Protein AF-A0A8J5EWT4-F1 (afdb_monomer_lite)

Foldseek 3Di:
DVVLVVLVVCQPDPPPPDRPDDDPDPCQQQDWDWDQDPVRDIDIDGPVQVNDVVSVVDDDDDDDDVCVPLAAAADDDPDDDDDDDDPDDDPDPDDQPPAKKWKFKQDDDPDDDDDPSHLRTQGIDDDDDDDDPDDDDPDDPRDDDDDDTDNPVSCVNVVPPVPPDMDMDIGGDDD

Organism: Zingiber officinale (NCBI:txid94328)

Radius of gyration: 21.65 Å; chains: 1; bounding box: 52×37×59 Å

Structure (mmCIF, N/CA/C/O backbone):
data_AF-A0A8J5EWT4-F1
#
_entry.id   AF-A0A8J5EWT4-F1
#
loop_
_atom_site.group_PDB
_atom_site.id
_atom_site.type_symbol
_atom_site.label_atom_id
_atom_site.label_alt_id
_atom_site.label_comp_id
_atom_site.label_asym_id
_atom_site.label_entity_id
_atom_site.label_seq_id
_atom_site.pdbx_PDB_ins_code
_atom_site.Cartn_x
_atom_site.Cartn_y
_atom_site.Cartn_z
_atom_site.occupancy
_atom_site.B_iso_or_equiv
_atom_site.auth_seq_id
_atom_site.auth_comp_id
_atom_site.auth_asym_id
_atom_site.auth_atom_id
_atom_site.pdbx_PDB_model_num
ATOM 1 N N . MET A 1 1 ? 11.550 -0.597 -1.820 1.00 61.53 1 MET A N 1
ATOM 2 C CA . MET A 1 1 ? 12.171 -1.890 -2.180 1.00 61.53 1 MET A CA 1
ATOM 3 C C . MET A 1 1 ? 12.546 -2.700 -0.932 1.00 61.53 1 MET A C 1
ATOM 5 O O . MET A 1 1 ? 12.033 -3.797 -0.805 1.00 61.53 1 MET A O 1
ATOM 9 N N . ARG A 1 2 ? 13.293 -2.167 0.054 1.00 82.06 2 ARG A N 1
ATOM 10 C CA . ARG A 1 2 ? 13.614 -2.894 1.312 1.00 82.06 2 ARG A CA 1
ATOM 11 C C . ARG A 1 2 ? 12.400 -3.324 2.157 1.00 82.06 2 ARG A C 1
ATOM 13 O O . ARG A 1 2 ? 12.412 -4.386 2.760 1.00 82.06 2 ARG A O 1
ATOM 20 N N . THR A 1 3 ? 11.341 -2.516 2.195 1.00 85.12 3 THR A N 1
ATOM 21 C CA . THR A 1 3 ? 10.107 -2.827 2.942 1.00 85.12 3 THR A CA 1
ATOM 22 C C . THR A 1 3 ? 9.379 -4.063 2.416 1.00 85.12 3 THR A C 1
ATOM 24 O O . THR A 1 3 ? 8.807 -4.798 3.213 1.00 85.12 3 THR A O 1
ATOM 27 N N . TRP A 1 4 ? 9.442 -4.317 1.103 1.00 81.50 4 TRP A N 1
ATOM 28 C CA . TRP A 1 4 ? 8.912 -5.541 0.502 1.00 81.50 4 TRP A CA 1
ATOM 29 C C . TRP A 1 4 ? 9.649 -6.765 1.046 1.00 81.50 4 TRP A C 1
ATOM 31 O O . TRP A 1 4 ? 9.008 -7.679 1.542 1.00 81.50 4 TRP A O 1
ATOM 41 N N . GLU A 1 5 ? 10.983 -6.743 1.060 1.00 81.06 5 GLU A N 1
ATOM 42 C CA . GLU A 1 5 ? 11.783 -7.861 1.573 1.00 81.06 5 GLU A CA 1
ATOM 43 C C . GLU A 1 5 ? 11.458 -8.179 3.041 1.00 81.06 5 GLU A C 1
ATOM 45 O O . GLU A 1 5 ? 11.181 -9.330 3.375 1.00 81.06 5 GLU A O 1
ATOM 50 N N . ILE A 1 6 ? 11.358 -7.152 3.892 1.00 83.00 6 ILE A N 1
ATOM 51 C CA . ILE A 1 6 ? 10.985 -7.305 5.310 1.00 83.00 6 ILE A CA 1
ATOM 52 C C . ILE A 1 6 ? 9.579 -7.911 5.452 1.00 83.00 6 ILE A C 1
ATOM 54 O O . ILE A 1 6 ? 9.391 -8.866 6.208 1.00 83.00 6 ILE A O 1
ATOM 58 N N . TYR A 1 7 ? 8.604 -7.406 4.689 1.00 76.75 7 TYR A N 1
ATOM 59 C CA . TYR A 1 7 ? 7.239 -7.940 4.667 1.00 76.75 7 TYR A CA 1
ATOM 60 C C . TYR A 1 7 ? 7.222 -9.418 4.253 1.00 76.75 7 TYR A C 1
ATOM 62 O O . TYR A 1 7 ? 6.556 -10.252 4.865 1.00 76.75 7 TYR A O 1
ATOM 70 N N . THR A 1 8 ? 8.022 -9.774 3.247 1.00 75.75 8 THR A N 1
ATOM 71 C CA . THR A 1 8 ? 8.138 -11.153 2.770 1.00 75.75 8 THR A CA 1
ATOM 72 C C . THR A 1 8 ? 8.914 -12.066 3.724 1.00 75.75 8 THR A C 1
ATOM 74 O O . THR A 1 8 ? 8.667 -13.266 3.769 1.00 75.75 8 THR A O 1
ATOM 77 N N . GLN A 1 9 ? 9.799 -11.523 4.555 1.00 75.31 9 GLN A N 1
ATOM 78 C CA . GLN A 1 9 ? 10.496 -12.286 5.588 1.00 75.31 9 GLN A CA 1
ATOM 79 C C . GLN A 1 9 ? 9.561 -12.654 6.755 1.00 75.31 9 GLN A C 1
ATOM 81 O O . GLN A 1 9 ? 9.737 -13.689 7.399 1.00 75.31 9 GLN A O 1
ATOM 86 N N . GLN A 1 10 ? 8.510 -11.860 6.995 1.00 70.19 10 GLN A N 1
ATOM 87 C CA . GLN A 1 10 ? 7.465 -12.164 7.981 1.00 70.19 10 GLN A CA 1
ATOM 88 C C . GLN A 1 10 ? 6.468 -13.257 7.531 1.00 70.19 10 GLN A C 1
ATOM 90 O O . GLN A 1 10 ? 5.644 -13.675 8.344 1.00 70.19 10 GLN A O 1
ATOM 95 N N . ARG A 1 11 ? 6.583 -13.809 6.306 1.00 57.78 11 ARG A N 1
ATOM 96 C CA . ARG A 1 11 ? 5.681 -14.829 5.707 1.00 57.78 11 ARG A CA 1
ATOM 97 C C . ARG A 1 11 ? 5.426 -16.093 6.532 1.00 57.78 11 ARG A C 1
ATOM 99 O O . ARG A 1 11 ? 4.418 -16.760 6.314 1.00 57.78 11 ARG A O 1
ATOM 106 N N . GLY A 1 12 ? 6.329 -16.448 7.445 1.00 49.53 12 GLY A N 1
ATOM 107 C CA . GLY A 1 12 ? 6.213 -17.647 8.284 1.00 49.53 12 GLY A CA 1
ATOM 108 C C . GLY A 1 12 ? 5.509 -17.433 9.626 1.00 49.53 12 GLY A C 1
ATOM 109 O O . GLY A 1 12 ? 5.236 -18.406 10.327 1.00 49.53 12 GLY A O 1
ATOM 110 N N . LYS A 1 13 ? 5.227 -16.184 10.014 1.00 52.78 13 LYS A N 1
ATOM 111 C CA . LYS A 1 13 ? 4.521 -15.877 11.260 1.00 52.78 13 LYS A CA 1
ATOM 112 C C . LYS A 1 13 ? 3.046 -15.692 10.926 1.00 52.78 13 LYS A C 1
ATOM 114 O O . LYS A 1 13 ? 2.694 -14.786 10.180 1.00 52.78 13 LYS A O 1
ATOM 119 N N . ASN A 1 14 ? 2.192 -16.569 11.455 1.00 45.19 14 ASN A N 1
ATOM 120 C CA . ASN A 1 14 ? 0.744 -16.381 11.412 1.00 45.19 14 ASN A CA 1
ATOM 121 C C . ASN A 1 14 ? 0.409 -15.117 12.205 1.00 45.19 14 ASN A C 1
ATOM 123 O O . ASN A 1 14 ? 0.277 -15.170 13.424 1.00 45.19 14 ASN A O 1
ATOM 127 N N . ILE A 1 15 ? 0.287 -13.991 11.517 1.00 49.16 15 ILE A N 1
ATOM 128 C CA . ILE A 1 15 ? -0.360 -12.810 12.065 1.00 49.16 15 ILE A CA 1
ATOM 129 C C . ILE A 1 15 ? -1.818 -12.929 11.602 1.00 49.16 15 ILE A C 1
ATOM 131 O O . ILE A 1 15 ? -2.131 -12.749 10.427 1.00 49.16 15 ILE A O 1
ATOM 135 N N . LEU A 1 16 ? -2.683 -13.383 12.518 1.00 46.03 16 LEU A N 1
ATOM 136 C CA . LEU A 1 16 ? -4.154 -13.343 12.409 1.00 46.03 16 LEU A CA 1
ATOM 137 C C . LEU A 1 16 ? -4.807 -14.188 11.295 1.00 46.03 16 LEU A C 1
ATOM 139 O O . LEU A 1 16 ? -5.875 -13.854 10.792 1.00 46.03 16 LEU A O 1
ATOM 143 N N . GLY A 1 17 ? -4.196 -15.301 10.880 1.00 47.25 17 GLY A N 1
ATOM 144 C CA . GLY A 1 17 ? -4.818 -16.231 9.919 1.00 47.25 17 GLY A CA 1
ATOM 145 C C . GLY A 1 17 ? -4.751 -15.798 8.448 1.00 47.25 17 GLY A C 1
ATOM 146 O O . GLY A 1 17 ? -5.084 -16.588 7.562 1.00 47.25 17 GLY A O 1
ATOM 147 N N . TYR A 1 18 ? -4.220 -14.608 8.158 1.00 48.59 18 TYR A N 1
ATOM 148 C CA . TYR A 1 18 ? -3.847 -14.200 6.808 1.00 48.59 18 TYR A CA 1
ATOM 149 C C . TYR A 1 18 ? -2.407 -14.632 6.528 1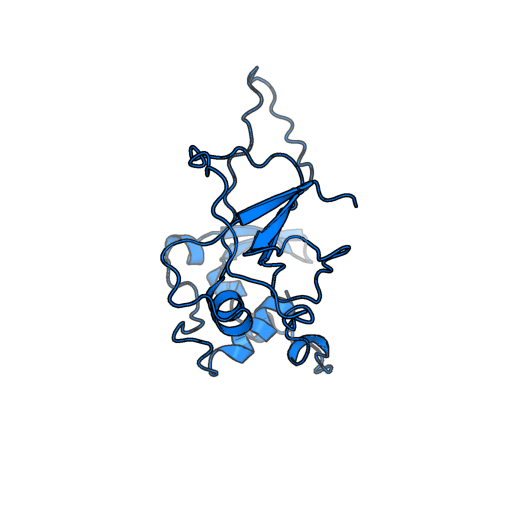.00 48.59 18 TYR A C 1
ATOM 151 O O . TYR A 1 18 ? -1.450 -14.116 7.097 1.00 48.59 18 TYR A O 1
ATOM 159 N N . ARG A 1 19 ? -2.229 -15.604 5.628 1.00 55.16 19 ARG A N 1
ATOM 160 C CA . ARG A 1 19 ? -0.892 -15.939 5.123 1.00 55.16 19 ARG A CA 1
ATOM 161 C C . ARG A 1 19 ? -0.459 -14.851 4.153 1.00 55.16 19 ARG A C 1
ATOM 163 O O . ARG A 1 19 ? -1.074 -14.718 3.095 1.00 55.16 19 ARG A O 1
ATOM 170 N N . HIS A 1 20 ? 0.608 -14.125 4.483 1.00 63.00 20 HIS A N 1
ATOM 171 C CA . HIS A 1 20 ? 1.327 -13.307 3.511 1.00 63.00 20 HIS A CA 1
ATOM 172 C C . HIS A 1 20 ? 1.790 -14.233 2.375 1.00 63.00 20 HIS A C 1
ATOM 174 O O . HIS A 1 20 ? 2.702 -15.042 2.546 1.00 63.00 20 HIS A O 1
ATOM 180 N N . ARG A 1 21 ? 1.095 -14.187 1.240 1.00 66.44 21 ARG A N 1
ATOM 181 C CA . ARG A 1 21 ? 1.427 -14.931 0.023 1.00 66.44 21 ARG A CA 1
ATOM 182 C C . ARG A 1 21 ? 1.834 -13.945 -1.055 1.00 66.44 21 ARG A C 1
ATOM 184 O O . ARG A 1 21 ? 1.418 -12.788 -1.023 1.00 66.44 21 ARG A O 1
ATOM 191 N N . ASP A 1 22 ? 2.670 -14.416 -1.971 1.00 70.38 22 ASP A N 1
ATOM 192 C CA . ASP A 1 22 ? 2.925 -13.674 -3.197 1.00 70.38 22 ASP A CA 1
ATOM 193 C C . ASP A 1 22 ? 1.643 -13.525 -4.011 1.00 70.38 22 ASP A C 1
ATOM 195 O O . ASP A 1 22 ? 0.672 -14.263 -3.835 1.00 70.38 22 ASP A O 1
ATOM 199 N N . PHE A 1 23 ? 1.652 -12.533 -4.893 1.00 78.31 23 PHE A N 1
ATOM 200 C CA . PHE A 1 23 ? 0.616 -12.397 -5.899 1.00 78.31 23 PHE A CA 1
ATOM 201 C C . PHE A 1 23 ? 0.777 -13.523 -6.923 1.00 78.31 23 PHE A C 1
ATOM 203 O O . PHE A 1 23 ? 1.800 -13.596 -7.603 1.00 78.31 23 PHE A O 1
ATOM 210 N N . ASP A 1 24 ? -0.247 -14.366 -7.039 1.00 82.69 24 ASP A N 1
ATOM 211 C CA . ASP A 1 24 ? -0.298 -15.473 -8.003 1.00 82.69 24 ASP A CA 1
ATOM 212 C C . ASP A 1 24 ? -1.021 -15.077 -9.311 1.00 82.69 24 ASP A C 1
ATOM 214 O O . ASP A 1 24 ? -1.180 -15.897 -10.213 1.00 82.69 24 ASP A O 1
ATOM 218 N N . ASP A 1 25 ? -1.454 -13.816 -9.434 1.00 89.88 25 ASP A N 1
ATOM 219 C CA . ASP A 1 25 ? -2.202 -13.322 -10.592 1.00 89.88 25 ASP A CA 1
ATOM 220 C C . ASP A 1 25 ? -1.312 -13.233 -11.844 1.00 89.88 25 ASP A C 1
ATOM 222 O O . ASP A 1 25 ? -0.365 -12.442 -11.903 1.00 89.88 25 ASP A O 1
ATOM 226 N N . GLU A 1 26 ? -1.645 -13.996 -12.891 1.00 92.06 26 GLU A N 1
ATOM 227 C CA . GLU A 1 26 ? -0.869 -14.025 -14.140 1.00 92.06 26 GLU A CA 1
ATOM 228 C C . GLU A 1 26 ? -0.781 -12.654 -14.820 1.00 92.06 26 GLU A C 1
ATOM 230 O O . GLU A 1 26 ? 0.285 -12.280 -15.309 1.00 92.06 26 GLU A O 1
ATOM 235 N N . ASP A 1 27 ? -1.866 -11.876 -14.808 1.00 92.88 27 ASP A N 1
ATOM 236 C CA . ASP A 1 27 ? -1.896 -10.524 -15.380 1.00 92.88 27 ASP A CA 1
ATOM 237 C C . ASP A 1 27 ? -0.905 -9.589 -14.671 1.00 92.88 27 ASP A C 1
ATOM 239 O O . ASP A 1 27 ? -0.232 -8.767 -15.303 1.00 92.88 27 ASP A O 1
ATOM 243 N N . PHE A 1 28 ? -0.766 -9.739 -13.352 1.00 89.69 28 PHE A N 1
ATOM 244 C CA . PHE A 1 28 ? 0.204 -8.979 -12.572 1.00 89.69 28 PHE A CA 1
ATOM 245 C C . PHE A 1 28 ? 1.630 -9.448 -12.871 1.00 89.69 28 PHE A C 1
ATOM 247 O O . PHE A 1 28 ? 2.500 -8.629 -13.160 1.00 89.69 28 PHE A O 1
ATOM 254 N N . LEU A 1 29 ? 1.869 -10.760 -12.876 1.00 91.00 29 LEU A N 1
ATOM 255 C CA . LEU A 1 29 ? 3.193 -11.343 -13.107 1.00 91.00 29 LEU A CA 1
ATOM 256 C C . LEU A 1 29 ? 3.739 -11.061 -14.514 1.00 91.00 29 LEU A C 1
ATOM 258 O O . LEU A 1 29 ? 4.937 -10.810 -14.670 1.00 91.00 29 LEU A O 1
ATOM 262 N N . ASN A 1 30 ? 2.862 -11.069 -15.520 1.00 92.31 30 ASN A N 1
ATOM 263 C CA . ASN A 1 30 ? 3.197 -10.816 -16.922 1.00 92.31 30 ASN A CA 1
ATOM 264 C C . ASN A 1 30 ? 3.170 -9.326 -17.294 1.00 92.31 30 ASN A C 1
ATOM 266 O O . ASN A 1 30 ? 3.497 -8.972 -18.430 1.00 92.31 30 ASN A O 1
ATOM 270 N N . SER A 1 31 ? 2.825 -8.440 -16.355 1.00 94.25 31 SER A N 1
ATOM 271 C CA . SER A 1 31 ? 2.943 -7.000 -16.566 1.00 94.25 31 SER A CA 1
ATOM 272 C C . SER A 1 31 ? 4.401 -6.635 -16.849 1.00 94.25 31 SER A C 1
ATOM 274 O O . SER A 1 31 ? 5.312 -6.985 -16.095 1.00 94.25 31 SER A O 1
ATOM 276 N N . SER A 1 32 ? 4.623 -5.947 -17.970 1.00 93.75 32 SER A N 1
ATOM 277 C CA . SER A 1 32 ? 5.960 -5.630 -18.466 1.00 93.75 32 SER A CA 1
ATOM 278 C C . SER A 1 32 ? 6.221 -4.133 -18.513 1.00 93.75 32 SER A C 1
ATOM 280 O O . SER A 1 32 ? 5.352 -3.357 -18.913 1.00 93.75 32 SER A O 1
ATOM 282 N N . PHE A 1 33 ? 7.454 -3.755 -18.208 1.00 94.69 33 PHE A N 1
ATOM 283 C CA . PHE A 1 33 ? 7.953 -2.388 -18.266 1.00 94.69 33 PHE A CA 1
ATOM 284 C C . PHE A 1 33 ? 9.174 -2.316 -19.185 1.00 94.69 33 PHE A C 1
ATOM 286 O O . PHE A 1 33 ? 9.858 -3.317 -19.403 1.00 94.69 33 PHE A O 1
ATOM 293 N N . LEU A 1 34 ? 9.436 -1.132 -19.734 1.00 94.88 34 LEU A N 1
ATOM 294 C CA . LEU A 1 34 ? 10.575 -0.870 -20.609 1.00 94.88 34 LEU A CA 1
ATOM 295 C C . LEU A 1 34 ? 11.543 0.080 -19.907 1.00 94.88 34 LEU A C 1
ATOM 297 O O . LEU A 1 34 ? 11.133 1.151 -19.456 1.00 94.88 34 LEU A O 1
ATOM 301 N N . PHE A 1 35 ? 12.812 -0.308 -19.844 1.00 94.69 35 PHE A N 1
ATOM 302 C CA . PHE A 1 35 ? 13.896 0.476 -19.261 1.00 94.69 35 PHE A CA 1
ATOM 303 C C . PHE A 1 35 ? 15.087 0.505 -20.209 1.00 94.69 35 PHE A C 1
ATOM 305 O O . PHE A 1 35 ? 15.262 -0.407 -21.010 1.00 94.69 35 PHE A O 1
ATOM 312 N N . TYR A 1 36 ? 15.904 1.545 -20.103 1.00 94.81 36 TYR A N 1
ATOM 313 C CA . TYR A 1 36 ? 17.236 1.533 -20.690 1.00 94.81 36 TYR A CA 1
ATOM 314 C C . TYR A 1 36 ? 18.215 0.960 -19.669 1.00 94.81 36 TYR A C 1
ATOM 316 O O . TYR A 1 36 ? 18.147 1.335 -18.495 1.00 94.81 36 TYR A O 1
ATOM 324 N N . ASP A 1 37 ? 19.077 0.045 -20.099 1.00 94.94 37 ASP A N 1
ATOM 325 C CA . ASP A 1 37 ? 20.148 -0.489 -19.262 1.00 94.94 37 ASP A CA 1
ATOM 326 C C . ASP A 1 37 ? 21.380 0.440 -19.245 1.00 94.94 37 ASP A C 1
ATOM 328 O O . ASP A 1 37 ? 21.377 1.537 -19.811 1.00 94.94 37 ASP A O 1
ATOM 332 N N . GLU A 1 38 ? 22.446 0.008 -18.571 1.00 95.19 38 GLU A N 1
ATOM 333 C CA . GLU A 1 38 ? 23.705 0.760 -18.457 1.00 95.19 38 GLU A CA 1
ATOM 334 C C . GLU A 1 38 ? 24.399 0.995 -19.811 1.00 95.19 38 GLU A C 1
ATOM 336 O O . GLU A 1 38 ? 25.187 1.931 -19.944 1.00 95.19 38 GLU A O 1
ATOM 341 N N . ASN A 1 39 ? 24.074 0.189 -20.825 1.00 95.88 39 ASN A N 1
ATOM 342 C CA . ASN A 1 39 ? 24.597 0.297 -22.185 1.00 95.88 39 ASN A CA 1
ATOM 343 C C . ASN A 1 39 ? 23.686 1.130 -23.102 1.00 95.88 39 ASN A C 1
ATOM 345 O O . ASN A 1 39 ? 23.976 1.268 -24.289 1.00 95.88 39 ASN A O 1
ATOM 349 N N . ALA A 1 40 ? 22.617 1.719 -22.553 1.00 93.19 40 ALA A N 1
ATOM 350 C CA . ALA A 1 40 ? 21.557 2.408 -23.285 1.00 93.19 40 ALA A CA 1
ATOM 351 C C . ALA A 1 40 ? 20.756 1.500 -24.238 1.00 93.19 40 ALA A C 1
ATOM 353 O O . ALA A 1 40 ? 20.102 1.993 -25.163 1.00 93.19 40 ALA A O 1
ATOM 354 N N . ASP A 1 41 ? 20.729 0.195 -23.970 1.00 96.62 41 ASP A N 1
ATOM 355 C CA . ASP A 1 41 ? 19.877 -0.752 -24.676 1.00 96.62 41 ASP A CA 1
ATOM 356 C C . ASP A 1 41 ? 18.489 -0.813 -24.033 1.00 96.62 41 ASP A C 1
ATOM 358 O O . ASP A 1 41 ? 18.327 -0.768 -22.812 1.00 96.62 41 ASP A O 1
ATOM 362 N N . LEU A 1 42 ? 17.449 -0.905 -24.866 1.00 95.75 42 LEU A N 1
ATOM 363 C CA . LEU A 1 42 ? 16.069 -0.990 -24.395 1.00 95.75 42 LEU A CA 1
ATOM 364 C C . LEU A 1 42 ? 15.749 -2.423 -23.953 1.00 95.75 42 LEU A C 1
ATOM 366 O O . LEU A 1 42 ? 15.597 -3.326 -24.775 1.00 95.75 42 LEU A O 1
ATOM 370 N N . VAL A 1 43 ? 15.566 -2.614 -22.652 1.00 94.94 43 VAL A N 1
ATOM 371 C CA . VAL A 1 43 ? 15.269 -3.902 -22.028 1.00 94.94 43 VAL A CA 1
ATOM 372 C C . VAL A 1 43 ? 13.820 -3.931 -21.548 1.00 94.94 43 VAL A C 1
ATOM 374 O O . VAL A 1 43 ? 13.333 -3.010 -20.888 1.00 94.94 43 VAL A O 1
ATOM 377 N N . ARG A 1 44 ? 13.114 -5.022 -21.865 1.00 95.12 44 ARG A N 1
ATOM 378 C CA . ARG A 1 44 ? 11.782 -5.312 -21.321 1.00 95.12 44 ARG A CA 1
ATOM 379 C C . ARG A 1 44 ? 11.911 -6.199 -20.092 1.00 95.12 44 ARG A C 1
ATOM 381 O O . ARG A 1 44 ? 12.430 -7.306 -20.193 1.00 95.12 44 ARG A O 1
ATOM 388 N N . VAL A 1 45 ? 11.371 -5.744 -18.969 1.00 92.94 45 VAL A N 1
ATOM 389 C CA . VAL A 1 45 ? 11.402 -6.457 -17.686 1.00 92.94 45 VAL A CA 1
ATOM 390 C C . VAL A 1 45 ? 9.977 -6.780 -17.253 1.00 92.94 45 VAL A C 1
ATOM 392 O O . VAL A 1 45 ? 9.083 -5.948 -17.415 1.00 92.94 45 VAL A O 1
ATOM 395 N N . THR A 1 46 ? 9.750 -7.981 -16.721 1.00 93.19 46 THR A N 1
ATOM 396 C CA . THR A 1 46 ? 8.445 -8.395 -16.179 1.00 93.19 46 THR A CA 1
ATOM 397 C C . THR A 1 46 ? 8.434 -8.347 -14.655 1.00 93.19 46 THR A C 1
ATOM 399 O O . THR A 1 46 ? 9.484 -8.450 -14.019 1.00 93.19 46 THR A O 1
ATOM 402 N N . VAL A 1 47 ? 7.252 -8.217 -14.046 1.00 91.75 47 VAL A N 1
ATOM 403 C CA . VAL A 1 47 ? 7.117 -8.237 -12.578 1.00 91.75 47 VAL A CA 1
ATOM 404 C C . VAL A 1 47 ? 7.647 -9.545 -11.987 1.00 91.75 47 VAL A C 1
ATOM 406 O O . VAL A 1 47 ? 8.358 -9.512 -10.983 1.00 91.75 47 VAL A O 1
ATOM 409 N N . LYS A 1 48 ? 7.383 -10.685 -12.638 1.00 90.56 48 LYS A N 1
ATOM 410 C CA . LYS A 1 48 ? 7.867 -12.011 -12.217 1.00 90.56 48 LYS A CA 1
ATOM 411 C C . LYS A 1 48 ? 9.389 -12.084 -12.060 1.00 90.56 48 LYS A C 1
ATOM 413 O O . LYS A 1 48 ? 9.891 -12.831 -11.217 1.00 90.56 48 LYS A O 1
ATOM 418 N N . ASP A 1 49 ? 10.133 -11.329 -12.864 1.00 88.19 49 ASP A N 1
ATOM 419 C CA . ASP A 1 49 ? 11.596 -11.308 -12.806 1.00 88.19 49 ASP A CA 1
ATOM 420 C C . ASP A 1 49 ? 12.135 -10.493 -11.624 1.00 88.19 49 ASP A C 1
ATOM 422 O O . ASP A 1 49 ? 13.232 -10.775 -11.146 1.00 88.19 49 ASP A O 1
ATOM 426 N N . CYS A 1 50 ? 11.337 -9.557 -11.101 1.00 87.50 50 CYS A N 1
ATOM 427 C CA . CYS A 1 50 ? 11.711 -8.657 -10.010 1.00 87.50 50 CYS A CA 1
ATOM 428 C C . CYS A 1 50 ? 11.313 -9.143 -8.606 1.00 87.50 50 CYS A C 1
ATOM 430 O O . CYS A 1 50 ? 11.693 -8.509 -7.625 1.00 87.50 50 CYS A O 1
ATOM 432 N N . LEU A 1 51 ? 10.546 -10.233 -8.479 1.00 84.06 51 LEU A N 1
ATOM 433 C CA . LEU A 1 51 ? 10.070 -10.717 -7.172 1.00 84.06 51 LEU A CA 1
ATOM 434 C C . LEU A 1 51 ? 11.191 -11.260 -6.273 1.00 84.06 51 LEU A C 1
ATOM 436 O O . LEU A 1 51 ? 11.081 -11.185 -5.051 1.00 84.06 51 LEU A O 1
ATOM 440 N N . GLY A 1 52 ? 12.259 -11.799 -6.867 1.00 80.12 52 GLY A N 1
ATOM 441 C CA . GLY A 1 52 ? 13.406 -12.344 -6.143 1.00 80.12 52 GLY A CA 1
ATOM 442 C C . GLY A 1 52 ? 14.621 -11.430 -6.243 1.00 80.12 52 GLY A C 1
ATOM 443 O O . GLY A 1 52 ? 15.208 -11.304 -7.318 1.00 80.12 52 GLY A O 1
ATOM 444 N N . THR A 1 53 ? 15.046 -10.850 -5.121 1.00 82.31 53 THR A N 1
ATOM 445 C CA . THR A 1 53 ? 16.244 -9.994 -5.045 1.00 82.31 53 THR A CA 1
ATOM 446 C C . THR A 1 53 ? 17.528 -10.751 -5.406 1.00 82.31 53 THR A C 1
ATOM 448 O O . THR A 1 53 ? 18.405 -10.194 -6.067 1.00 82.31 53 THR A O 1
ATOM 451 N N . GLU A 1 54 ? 17.588 -12.060 -5.133 1.00 82.81 54 GLU A N 1
ATOM 452 C CA . GLU A 1 54 ? 18.688 -12.948 -5.545 1.00 82.81 54 GLU A CA 1
ATOM 453 C C . GLU A 1 54 ? 18.903 -12.976 -7.066 1.00 82.81 54 GLU A C 1
ATOM 455 O O . GLU A 1 54 ? 20.039 -12.956 -7.544 1.00 82.81 54 GLU A O 1
ATOM 460 N N . ARG A 1 55 ? 17.816 -12.968 -7.851 1.00 84.06 55 ARG A N 1
ATOM 461 C CA . ARG A 1 55 ? 17.886 -12.962 -9.324 1.00 84.06 55 ARG A CA 1
ATOM 462 C C . ARG A 1 55 ? 18.430 -11.639 -9.858 1.00 84.06 55 ARG A C 1
ATOM 464 O O . ARG A 1 55 ? 19.090 -11.629 -10.894 1.00 84.06 55 ARG A O 1
ATOM 471 N N . LEU A 1 56 ? 18.193 -10.553 -9.124 1.00 87.25 56 LEU A N 1
ATOM 472 C CA . LEU A 1 56 ? 18.711 -9.214 -9.405 1.00 87.25 56 LEU A CA 1
ATOM 473 C C . LEU A 1 56 ? 20.124 -8.993 -8.837 1.00 87.25 56 LEU A C 1
ATOM 475 O O . LEU A 1 56 ? 20.708 -7.936 -9.060 1.00 87.25 56 LEU A O 1
ATOM 479 N N . ARG A 1 57 ? 20.688 -9.996 -8.147 1.00 89.62 57 ARG A N 1
ATOM 480 C CA . ARG A 1 57 ? 22.058 -10.013 -7.609 1.00 89.62 57 ARG A CA 1
ATOM 481 C C . ARG A 1 57 ? 22.374 -8.869 -6.643 1.00 89.62 57 ARG A C 1
ATOM 483 O O . ARG A 1 57 ? 23.528 -8.459 -6.534 1.00 89.62 57 ARG A O 1
ATOM 490 N N . TYR A 1 58 ? 21.372 -8.386 -5.915 1.00 87.12 58 TYR A N 1
ATOM 491 C CA . TYR A 1 58 ? 21.575 -7.462 -4.804 1.00 87.12 58 TYR A CA 1
ATOM 492 C C . TYR A 1 58 ? 20.883 -7.987 -3.547 1.00 87.12 58 TYR A C 1
ATOM 494 O O . TYR A 1 58 ? 19.871 -8.680 -3.619 1.00 87.12 58 TYR A O 1
ATOM 502 N N . THR A 1 59 ? 21.421 -7.624 -2.388 1.00 88.81 59 THR A N 1
ATOM 503 C CA . THR A 1 59 ? 20.816 -7.878 -1.077 1.00 88.81 59 THR A CA 1
ATOM 504 C C . THR A 1 59 ? 20.892 -6.610 -0.233 1.00 88.81 59 THR A C 1
ATOM 506 O O . THR A 1 59 ? 21.638 -5.678 -0.552 1.00 88.81 59 THR A O 1
ATOM 509 N N . TYR A 1 60 ? 20.095 -6.537 0.831 1.00 87.38 60 TYR A N 1
ATOM 510 C CA . TYR A 1 60 ? 20.210 -5.452 1.802 1.00 87.38 60 TYR A CA 1
ATOM 511 C C . TYR A 1 60 ? 21.143 -5.833 2.943 1.00 87.38 60 TYR A C 1
ATOM 513 O O . TYR A 1 60 ? 21.230 -6.988 3.350 1.00 87.38 60 TYR A O 1
ATOM 521 N N . GLN A 1 61 ? 21.802 -4.823 3.506 1.00 91.00 61 GLN A N 1
ATOM 522 C CA . GLN A 1 61 ? 22.501 -4.980 4.770 1.00 91.00 61 GLN A CA 1
ATOM 523 C C . GLN A 1 61 ? 21.503 -5.329 5.881 1.00 91.00 61 GLN A C 1
ATOM 525 O O . GLN A 1 61 ? 20.467 -4.669 6.042 1.00 91.00 61 GLN A O 1
ATOM 530 N N . GLU A 1 62 ? 21.855 -6.329 6.682 1.00 85.69 62 GLU A N 1
ATOM 531 C CA . GLU A 1 62 ? 21.131 -6.682 7.896 1.00 85.69 62 GLU A CA 1
ATOM 532 C C . GLU A 1 62 ? 21.360 -5.597 8.953 1.00 85.69 62 GLU A C 1
ATOM 534 O O . GLU A 1 62 ? 22.407 -5.508 9.590 1.00 85.69 62 GLU A O 1
ATOM 539 N N . VAL A 1 63 ? 20.371 -4.718 9.094 1.00 90.88 63 VAL A N 1
ATOM 540 C CA . VAL A 1 63 ? 20.320 -3.680 10.129 1.00 90.88 63 VAL A CA 1
ATOM 541 C C . VAL A 1 63 ? 19.086 -3.941 10.974 1.00 90.88 63 VAL A C 1
ATOM 543 O O . VAL A 1 63 ? 18.051 -4.335 10.429 1.00 90.88 63 VAL A O 1
ATOM 546 N N . GLU A 1 64 ? 19.191 -3.694 12.280 1.00 86.50 64 GLU A N 1
ATOM 547 C CA . GLU A 1 64 ? 18.061 -3.780 13.202 1.00 86.50 64 GLU A CA 1
ATOM 548 C C . GLU A 1 64 ? 16.866 -2.964 12.688 1.00 86.50 64 GLU A C 1
ATOM 550 O O . GLU A 1 64 ? 17.022 -1.903 12.079 1.00 86.50 64 GLU A O 1
ATOM 555 N N . ILE A 1 65 ? 15.664 -3.492 12.921 1.00 87.44 65 ILE A N 1
ATOM 556 C CA . ILE A 1 65 ? 14.392 -2.910 12.498 1.00 87.44 65 ILE A CA 1
ATOM 557 C C . ILE A 1 65 ? 13.636 -2.494 13.771 1.00 87.44 65 ILE A C 1
ATOM 559 O O . ILE A 1 65 ? 12.884 -3.305 14.317 1.00 87.44 65 ILE A O 1
ATOM 563 N N . PRO A 1 66 ? 13.824 -1.258 14.281 1.00 86.38 66 PRO A N 1
ATOM 564 C CA . PRO A 1 66 ? 13.296 -0.864 15.590 1.00 86.38 66 PRO A CA 1
ATOM 565 C C . PRO A 1 66 ? 11.765 -0.896 15.653 1.00 86.38 66 PRO A C 1
ATOM 567 O O . PRO A 1 66 ? 11.191 -1.277 16.670 1.00 86.38 66 PRO A O 1
ATOM 570 N N . TRP A 1 67 ? 11.103 -0.574 14.537 1.00 84.62 67 TRP A N 1
ATOM 571 C CA . TRP A 1 67 ? 9.643 -0.515 14.443 1.00 84.62 67 TRP A CA 1
ATOM 572 C C . TRP A 1 67 ? 8.958 -1.885 14.501 1.00 84.62 67 TRP A C 1
ATOM 574 O O . TRP A 1 67 ? 7.748 -1.948 14.685 1.00 84.62 67 TRP A O 1
ATOM 584 N N . LEU A 1 68 ? 9.708 -2.991 14.423 1.00 82.75 68 LEU A N 1
ATOM 585 C CA . LEU A 1 68 ? 9.149 -4.340 14.559 1.00 82.75 68 LEU A CA 1
ATOM 586 C C . LEU A 1 68 ? 8.532 -4.586 15.950 1.00 82.75 68 LEU A C 1
ATOM 588 O O . LEU A 1 68 ? 7.697 -5.472 16.104 1.00 82.75 68 LEU A O 1
ATOM 592 N N . LYS A 1 69 ? 8.951 -3.812 16.962 1.00 80.81 69 LYS A N 1
ATOM 593 C CA . LYS A 1 69 ? 8.432 -3.860 18.341 1.00 80.81 69 LYS A CA 1
ATOM 594 C C . LYS A 1 69 ? 7.544 -2.658 18.689 1.00 80.81 69 LYS A C 1
ATOM 596 O O . LYS A 1 69 ? 7.103 -2.546 19.827 1.00 80.81 69 LYS A O 1
ATOM 601 N N . SER A 1 70 ? 7.296 -1.758 17.741 1.00 82.50 70 SER A N 1
ATOM 602 C CA . SER A 1 70 ? 6.559 -0.509 17.960 1.00 82.50 70 SER A CA 1
ATOM 603 C C . SER A 1 70 ? 5.069 -0.678 17.654 1.00 82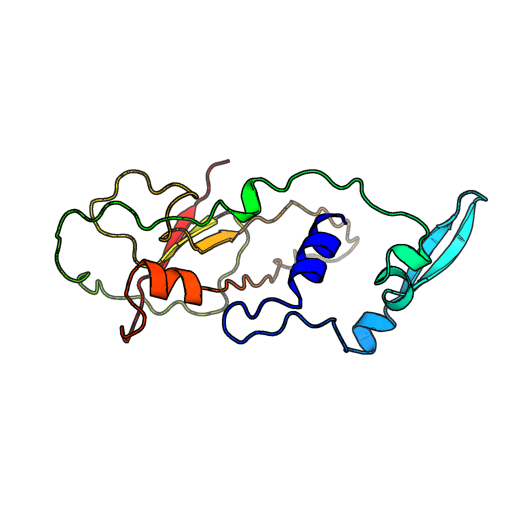.50 70 SER A C 1
ATOM 605 O O . SER A 1 70 ? 4.529 0.050 16.825 1.00 82.50 70 SER A O 1
ATOM 607 N N . ARG A 1 71 ? 4.412 -1.662 18.287 1.00 80.06 71 ARG A N 1
ATOM 608 C CA . ARG A 1 71 ? 2.949 -1.806 18.193 1.00 80.06 71 ARG A CA 1
ATOM 609 C C . ARG A 1 71 ? 2.289 -0.614 18.912 1.00 80.06 71 ARG A C 1
ATOM 611 O O . ARG A 1 71 ? 2.735 -0.304 20.022 1.00 80.06 71 ARG A O 1
ATOM 618 N N . PRO A 1 72 ? 1.275 0.037 18.312 1.00 80.62 72 PRO A N 1
ATOM 619 C CA . PRO A 1 72 ? 0.459 1.032 19.000 1.00 80.62 72 PRO A CA 1
ATOM 620 C C . PRO A 1 72 ? -0.159 0.451 20.273 1.00 80.62 72 PRO A C 1
ATOM 622 O O . PRO A 1 72 ? -0.389 -0.756 20.361 1.00 80.62 72 PRO A O 1
ATOM 625 N N . MET A 1 73 ? -0.388 1.300 21.266 1.00 75.62 73 MET A N 1
ATOM 626 C CA . MET A 1 73 ? -1.070 0.913 22.501 1.00 75.62 73 MET A CA 1
ATOM 627 C C . MET A 1 73 ? -2.396 1.661 22.596 1.00 75.62 73 MET A C 1
ATOM 629 O O . MET A 1 73 ? -2.481 2.775 22.096 1.00 75.62 73 MET A O 1
ATOM 633 N N . PRO A 1 74 ? -3.431 1.098 23.232 1.00 73.12 74 PRO A N 1
ATOM 634 C CA . PRO A 1 74 ? -4.678 1.824 23.417 1.00 73.12 74 PRO A CA 1
ATOM 635 C C . PRO A 1 74 ? -4.452 3.042 24.315 1.00 73.12 74 PRO A C 1
ATOM 637 O O . PRO A 1 74 ? -3.717 2.956 25.313 1.00 73.12 74 PRO A O 1
ATOM 640 N N . ALA A 1 75 ? -5.130 4.149 24.004 1.00 68.50 75 ALA A N 1
ATOM 641 C CA . ALA A 1 75 ? -5.059 5.344 24.826 1.00 68.50 75 ALA A CA 1
ATOM 642 C C . ALA A 1 75 ? -5.461 5.025 26.276 1.00 68.50 75 ALA A C 1
ATOM 644 O O . ALA A 1 75 ? -6.335 4.195 26.556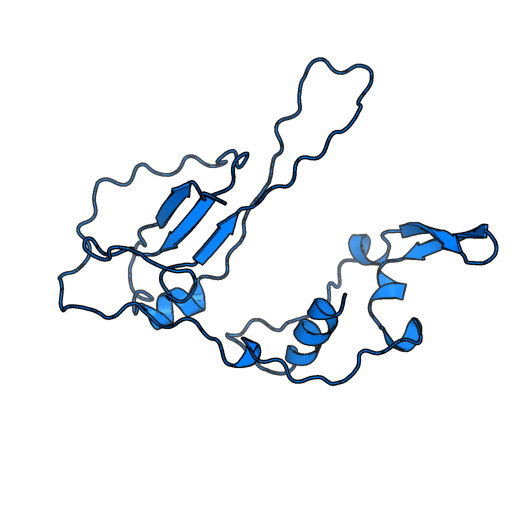 1.00 68.50 75 ALA A O 1
ATOM 645 N N . LYS A 1 76 ? -4.807 5.682 27.247 1.0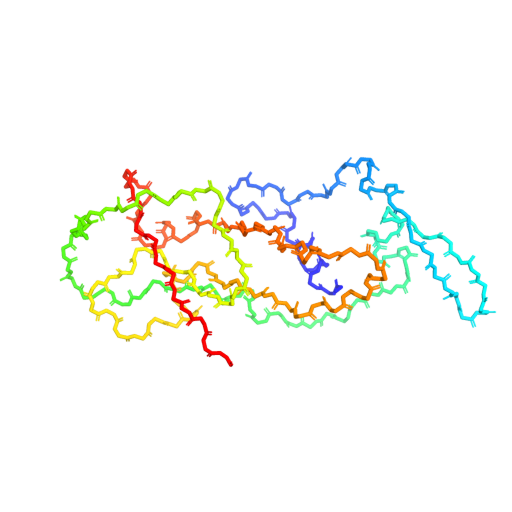0 61.19 76 LYS A N 1
ATOM 646 C CA . LYS A 1 76 ? -5.087 5.464 28.676 1.00 61.19 76 LYS A CA 1
ATOM 647 C C . LYS A 1 76 ? -6.568 5.723 28.969 1.00 61.19 76 LYS A C 1
ATOM 649 O O . LYS A 1 76 ? -6.999 6.869 29.057 1.00 61.19 76 LYS A O 1
ATOM 654 N N . ARG A 1 77 ? -7.322 4.646 29.205 1.00 53.84 77 ARG A N 1
ATOM 655 C CA . ARG A 1 77 ? -8.719 4.694 29.649 1.00 53.84 77 ARG A CA 1
ATOM 656 C C . ARG A 1 77 ? -8.827 5.400 31.004 1.00 53.84 77 ARG A C 1
ATOM 658 O O . ARG A 1 77 ? -8.439 4.842 32.030 1.00 53.84 77 ARG A O 1
ATOM 665 N N . ALA A 1 78 ? -9.424 6.589 31.036 1.00 43.44 78 ALA A N 1
ATOM 666 C CA . ALA A 1 78 ? -10.205 6.994 32.200 1.00 43.44 78 ALA A CA 1
ATOM 667 C C . ALA A 1 78 ? -11.525 6.213 32.131 1.00 43.44 78 ALA A C 1
ATOM 669 O O . ALA A 1 78 ? -12.140 6.158 31.070 1.00 43.44 78 ALA A O 1
ATOM 670 N N . ALA A 1 79 ? -11.929 5.548 33.215 1.00 39.00 79 ALA A N 1
ATOM 671 C CA . ALA A 1 79 ? -13.150 4.744 33.237 1.00 39.00 79 ALA A CA 1
ATOM 672 C C . ALA A 1 79 ? -14.365 5.595 32.818 1.00 39.00 79 ALA A C 1
ATOM 674 O O . ALA A 1 79 ? -14.836 6.425 33.594 1.00 39.00 79 ALA A O 1
ATOM 675 N N . ALA A 1 80 ? -14.858 5.406 31.593 1.00 38.03 80 ALA A N 1
ATOM 676 C CA . ALA A 1 80 ? -16.018 6.110 31.069 1.00 38.03 80 ALA A CA 1
ATOM 677 C C . ALA A 1 80 ? -16.827 5.213 30.122 1.00 38.03 80 ALA A C 1
ATOM 679 O O . ALA A 1 80 ? -16.284 4.367 29.418 1.00 38.03 80 ALA A O 1
ATOM 680 N N . ALA A 1 81 ? -18.142 5.399 30.227 1.00 41.75 81 ALA A N 1
ATOM 681 C CA . ALA A 1 81 ? -19.257 4.613 29.709 1.00 41.75 81 ALA A CA 1
ATOM 682 C C . ALA A 1 81 ? -19.194 4.272 28.205 1.00 41.75 81 ALA A C 1
ATOM 684 O O . ALA A 1 81 ? -18.512 4.971 27.457 1.00 41.75 81 ALA A O 1
ATOM 685 N N . PRO A 1 82 ? -19.957 3.249 27.753 1.00 44.44 82 PRO A N 1
ATOM 686 C CA . PRO A 1 82 ? -20.079 2.917 26.336 1.00 44.44 82 PRO A CA 1
ATOM 687 C C . PRO A 1 82 ? -20.400 4.163 25.496 1.00 44.44 82 PRO A C 1
ATOM 689 O O . PRO A 1 82 ? -21.195 5.006 25.940 1.00 44.44 82 PRO A O 1
ATOM 692 N N . PRO A 1 83 ? -19.795 4.292 24.301 1.00 46.81 83 PRO A N 1
ATOM 693 C CA . PRO A 1 83 ? -20.001 5.444 23.439 1.00 46.81 83 PRO A CA 1
ATOM 694 C C . PRO A 1 83 ? -21.492 5.585 23.126 1.00 46.81 83 PRO A C 1
ATOM 696 O O . PRO A 1 83 ? -22.159 4.647 22.685 1.00 46.81 83 PRO A O 1
ATOM 699 N N . LYS A 1 84 ? -22.049 6.772 23.382 1.00 38.41 84 LYS A N 1
ATOM 700 C CA . LYS A 1 84 ? -23.420 7.088 22.976 1.00 38.41 84 LYS A CA 1
ATOM 701 C C . LYS A 1 84 ? -23.438 7.196 21.457 1.00 38.41 84 LYS A C 1
ATOM 703 O O . LYS A 1 84 ? -22.813 8.096 20.901 1.00 38.41 84 LYS A O 1
ATOM 708 N N . ALA A 1 85 ? -24.176 6.295 20.812 1.00 37.66 85 ALA A N 1
ATOM 709 C CA . ALA A 1 85 ? -24.481 6.348 19.390 1.00 37.66 85 ALA A CA 1
ATOM 710 C C . ALA A 1 85 ? -25.142 7.697 19.057 1.00 37.66 85 ALA A C 1
ATOM 712 O O . ALA A 1 85 ? -26.336 7.899 19.278 1.00 37.66 85 ALA A O 1
ATOM 713 N N . SER A 1 86 ? -24.348 8.651 18.575 1.00 39.88 86 SER A N 1
ATOM 714 C CA . SER A 1 86 ? -24.871 9.831 17.901 1.00 39.88 86 SER A CA 1
ATOM 715 C C . SER A 1 86 ? -25.248 9.420 16.483 1.00 39.88 86 SER A C 1
ATOM 717 O O . SER A 1 86 ? -24.556 8.622 15.857 1.00 39.88 86 SER A O 1
ATOM 719 N N . THR A 1 87 ? -26.406 9.899 16.033 1.00 32.84 87 THR A N 1
ATOM 720 C CA . THR A 1 87 ? -27.068 9.557 14.772 1.00 32.84 87 THR A CA 1
ATOM 721 C C . THR A 1 87 ? -26.066 9.485 13.620 1.00 32.84 87 THR A C 1
ATOM 723 O O . THR A 1 87 ? -25.582 10.507 13.140 1.00 32.84 87 THR A O 1
ATOM 726 N N . VAL A 1 88 ? -25.732 8.260 13.215 1.00 43.97 88 VAL A N 1
ATOM 727 C CA . VAL A 1 88 ? -24.760 7.977 12.161 1.00 43.97 88 VAL A CA 1
ATOM 728 C C . VAL A 1 88 ? -25.438 8.263 10.825 1.00 43.97 88 VAL A C 1
ATOM 730 O O . VAL A 1 88 ? -26.360 7.551 10.430 1.00 43.97 88 VAL A O 1
ATOM 733 N N . GLU A 1 89 ? -25.013 9.315 10.126 1.00 44.19 89 GLU A N 1
ATOM 734 C CA . GLU A 1 89 ? -25.310 9.426 8.700 1.00 44.19 89 GLU A CA 1
ATOM 735 C C . GLU A 1 89 ? -24.570 8.288 7.990 1.00 44.19 89 GLU A C 1
ATOM 737 O O . GLU A 1 89 ? -23.339 8.232 8.016 1.00 44.19 89 GLU A O 1
ATOM 742 N N . GLU A 1 90 ? -25.313 7.353 7.392 1.00 46.38 90 GLU A N 1
ATOM 743 C CA . GLU A 1 90 ? -24.727 6.273 6.599 1.00 46.38 90 GLU A CA 1
ATOM 744 C C . GLU A 1 90 ? -23.811 6.875 5.519 1.00 46.38 90 GLU A C 1
ATOM 746 O O . GLU A 1 90 ? -24.282 7.632 4.658 1.00 46.38 90 GLU A O 1
ATOM 751 N N . PRO A 1 91 ? -22.502 6.565 5.518 1.00 51.81 91 PRO A N 1
ATOM 752 C CA . PRO A 1 91 ? -21.610 7.097 4.505 1.00 51.81 91 PRO A CA 1
ATOM 753 C C . PRO A 1 91 ? -22.022 6.550 3.134 1.00 51.81 91 PRO A C 1
ATOM 755 O O . PRO A 1 91 ? -21.887 5.363 2.834 1.00 51.81 91 PRO A O 1
ATOM 758 N N . ARG A 1 92 ? -22.534 7.431 2.267 1.00 45.25 92 ARG A N 1
ATOM 759 C CA . ARG A 1 92 ? -22.921 7.082 0.896 1.00 45.25 92 ARG A CA 1
ATOM 760 C C . ARG A 1 92 ? -21.667 6.879 0.049 1.00 45.25 92 ARG A C 1
ATOM 762 O O . ARG A 1 92 ? -21.094 7.827 -0.486 1.00 45.25 92 ARG A O 1
ATOM 769 N N . PHE A 1 93 ? -21.235 5.630 -0.074 1.00 45.06 93 PHE A N 1
ATOM 770 C CA . PHE A 1 93 ? -20.109 5.264 -0.926 1.00 45.06 93 PHE A CA 1
ATOM 771 C C . PHE A 1 93 ? -20.432 5.489 -2.416 1.00 45.06 93 PHE A C 1
ATOM 773 O O . PHE A 1 93 ? -21.558 5.222 -2.849 1.00 45.06 93 PHE A O 1
ATOM 780 N N . PRO A 1 94 ? -19.457 5.940 -3.232 1.00 51.22 94 PRO A N 1
ATOM 781 C CA . PRO A 1 94 ? -18.044 6.165 -2.906 1.00 51.22 94 PRO A CA 1
ATOM 782 C C . PRO A 1 94 ? -17.742 7.582 -2.380 1.00 51.22 94 PRO A C 1
ATOM 784 O O . PRO A 1 94 ? -18.090 8.578 -3.015 1.00 51.22 94 PRO A O 1
ATOM 787 N N . VAL A 1 95 ? -17.000 7.668 -1.271 1.00 57.16 95 VAL A N 1
ATOM 788 C CA . VAL A 1 95 ? -16.430 8.934 -0.782 1.00 57.16 95 VAL A CA 1
ATOM 789 C C . VAL A 1 95 ? -15.273 9.336 -1.701 1.00 57.16 95 VAL A C 1
ATOM 791 O O . VAL A 1 95 ? -14.372 8.543 -1.968 1.00 57.16 95 VAL A O 1
ATOM 794 N N . VAL A 1 96 ? -15.302 10.559 -2.233 1.00 56.81 96 VAL A N 1
ATOM 795 C CA . VAL A 1 96 ? -14.252 11.067 -3.129 1.00 56.81 96 VAL A CA 1
ATOM 796 C C . VAL A 1 96 ? -13.059 11.536 -2.292 1.00 56.81 96 VAL A C 1
ATOM 798 O O . VAL A 1 96 ? -13.113 12.593 -1.666 1.00 56.81 96 VAL A O 1
ATOM 801 N N . LEU A 1 97 ? -11.977 10.756 -2.293 1.00 62.25 97 LEU A N 1
ATOM 802 C CA . LEU A 1 97 ? -10.779 11.004 -1.486 1.00 62.25 97 LEU A CA 1
ATOM 803 C C . LEU A 1 97 ? -9.764 11.867 -2.258 1.00 62.25 97 LEU A C 1
ATOM 805 O O . LEU A 1 97 ? -8.840 11.351 -2.883 1.00 62.25 97 LEU A O 1
ATOM 809 N N . ASN A 1 98 ? -9.946 13.191 -2.241 1.00 63.31 98 ASN A N 1
ATOM 810 C CA . ASN A 1 98 ? -9.040 14.136 -2.921 1.00 63.31 98 ASN A CA 1
ATOM 811 C C . ASN A 1 98 ? -8.164 14.970 -1.968 1.00 63.31 98 ASN A C 1
ATOM 813 O O . ASN A 1 98 ? -7.369 15.786 -2.431 1.00 63.31 98 ASN A O 1
ATOM 817 N N . LEU A 1 99 ? -8.315 14.809 -0.654 1.00 72.00 99 LEU A N 1
ATOM 818 C CA . LEU A 1 99 ? -7.570 15.551 0.366 1.00 72.00 99 LEU A CA 1
ATOM 819 C C . LEU A 1 99 ? -6.991 14.577 1.392 1.00 72.00 99 LEU A C 1
ATOM 821 O O . LEU A 1 99 ? -7.587 13.518 1.586 1.00 72.00 99 LEU A O 1
ATOM 825 N N . PRO A 1 100 ? -5.859 14.908 2.034 1.00 79.38 100 PRO A N 1
ATOM 826 C CA . PRO A 1 100 ? -5.315 14.072 3.086 1.00 79.38 100 PRO A CA 1
ATOM 827 C C . PRO A 1 100 ? -6.180 14.148 4.349 1.00 79.38 100 PRO A C 1
ATOM 829 O O . PRO A 1 100 ? -6.609 15.231 4.764 1.00 79.38 100 PRO A O 1
ATOM 832 N N . PHE A 1 101 ? -6.449 12.993 4.944 1.00 82.00 101 PHE A N 1
ATOM 833 C CA . PHE A 1 101 ? -7.213 12.870 6.182 1.00 82.00 101 PHE A CA 1
ATOM 834 C C . PHE A 1 101 ? -6.719 11.680 6.996 1.00 82.00 101 PHE A C 1
ATOM 836 O O . PHE A 1 101 ? -6.247 10.690 6.439 1.00 82.00 101 PHE A O 1
ATOM 843 N N . ASP A 1 102 ? -6.877 11.789 8.305 1.00 85.00 102 ASP A N 1
ATOM 844 C CA . ASP A 1 102 ? -6.561 10.755 9.274 1.00 85.00 102 ASP A CA 1
ATOM 845 C C . ASP A 1 102 ? -7.846 10.041 9.697 1.00 85.00 102 ASP A C 1
ATOM 847 O O . ASP A 1 102 ? -8.919 10.651 9.766 1.00 85.00 102 ASP A O 1
ATOM 851 N N . LEU A 1 103 ? -7.742 8.733 9.926 1.00 84.75 103 LEU A N 1
ATOM 852 C CA . LEU A 1 103 ? -8.843 7.869 10.327 1.00 84.75 103 LEU A CA 1
ATOM 853 C C . LEU A 1 103 ? -8.644 7.372 11.748 1.00 84.75 103 LEU A C 1
ATOM 855 O O . LEU A 1 103 ? -7.647 6.717 12.053 1.00 84.75 103 LEU A O 1
ATOM 859 N N . PHE A 1 104 ? -9.655 7.625 12.570 1.00 82.62 104 PHE A N 1
ATOM 860 C CA . PHE A 1 104 ? -9.741 7.146 13.937 1.00 82.62 104 PHE A CA 1
ATOM 861 C C . PHE A 1 104 ? -10.940 6.215 14.090 1.00 82.62 104 PHE A C 1
ATOM 863 O O . PHE A 1 104 ? -12.014 6.470 13.532 1.00 82.62 104 PHE A O 1
ATOM 870 N N . VAL A 1 105 ? -10.751 5.132 14.836 1.00 83.19 105 VAL A N 1
ATOM 871 C CA . VAL A 1 105 ? -11.790 4.161 15.174 1.00 83.19 105 VAL A CA 1
ATOM 872 C C . VAL A 1 105 ? -12.064 4.262 16.666 1.00 83.19 105 VAL A C 1
ATOM 874 O O . VAL A 1 105 ? -11.146 4.217 17.476 1.00 83.19 105 VAL A O 1
ATOM 877 N N . ASN A 1 106 ? -13.342 4.402 17.004 1.00 77.94 106 ASN A N 1
ATOM 878 C CA . ASN A 1 106 ? -13.851 4.489 18.364 1.00 77.94 106 ASN A CA 1
ATOM 879 C C . ASN A 1 106 ? -13.159 5.559 19.233 1.00 77.94 106 ASN A C 1
ATOM 881 O O . ASN A 1 106 ? -12.813 5.313 20.385 1.00 77.94 106 ASN A O 1
ATOM 885 N N . GLU A 1 107 ? -12.964 6.759 18.675 1.00 69.62 107 GLU A N 1
ATOM 886 C CA . GLU A 1 107 ? -12.446 7.905 19.430 1.00 69.62 107 GLU A CA 1
ATOM 887 C C . GLU A 1 107 ? -13.399 8.269 20.577 1.00 69.62 107 GLU A C 1
ATOM 889 O O . GLU A 1 107 ? -14.572 8.590 20.361 1.00 69.62 107 GLU A O 1
ATOM 894 N N . LEU A 1 108 ? -12.882 8.217 21.804 1.00 60.28 108 LEU A N 1
ATOM 895 C CA . LEU A 1 108 ? -13.636 8.512 23.014 1.00 60.28 108 LEU A CA 1
ATOM 896 C C . LEU A 1 108 ? -13.744 10.025 23.231 1.00 60.28 108 LEU A C 1
ATOM 898 O O . LEU A 1 108 ? -12.774 10.777 23.136 1.00 60.28 108 LEU A O 1
ATOM 902 N N . GLU A 1 109 ? -14.943 10.480 23.583 1.00 51.56 109 GLU A N 1
ATOM 903 C CA . GLU A 1 109 ? -15.194 11.873 23.942 1.00 51.56 109 GLU A CA 1
ATOM 904 C C . GLU A 1 109 ? -14.388 12.222 25.214 1.00 51.56 109 GLU A C 1
ATOM 906 O O . GLU A 1 109 ? -14.685 11.731 26.303 1.00 51.56 109 GLU A O 1
ATOM 911 N N . GLY A 1 110 ? -13.322 13.021 25.068 1.00 50.94 110 GLY A N 1
ATOM 912 C CA . GLY A 1 110 ? -12.415 13.412 26.161 1.00 50.94 110 GLY A CA 1
ATOM 913 C C . GLY A 1 110 ? -10.928 13.104 25.938 1.00 50.94 110 GLY A C 1
ATOM 914 O O . GLY A 1 110 ? -10.106 13.528 26.751 1.00 50.94 110 GLY A O 1
ATOM 915 N N . THR A 1 111 ? -10.549 12.418 24.853 1.00 53.94 111 THR A N 1
ATOM 916 C CA . THR A 1 111 ? -9.138 12.270 24.460 1.00 53.94 111 THR A CA 1
ATOM 917 C C . THR A 1 111 ? -8.675 13.494 23.672 1.00 53.94 111 THR A C 1
ATOM 919 O O . THR A 1 111 ? -8.801 13.556 22.451 1.00 53.94 111 THR A O 1
ATOM 922 N N . GLU A 1 112 ? -8.138 14.500 24.360 1.00 52.50 112 GLU A N 1
ATOM 923 C CA . GLU A 1 112 ? -7.423 15.584 23.684 1.00 52.50 112 GLU A CA 1
ATOM 924 C C . GLU A 1 112 ? -6.064 15.066 23.186 1.00 52.50 112 GLU A C 1
ATOM 926 O O . GLU A 1 112 ? -5.173 14.766 23.978 1.00 52.50 112 GLU A O 1
ATOM 931 N N . GLY A 1 113 ? -5.900 14.967 21.863 1.00 58.03 113 GLY A N 1
ATOM 932 C CA . GLY A 1 113 ? -4.599 14.725 21.232 1.00 58.03 113 GLY A CA 1
ATOM 933 C C . GLY A 1 113 ? -4.255 13.259 20.967 1.00 58.03 113 GLY A C 1
ATOM 934 O O . GLY A 1 113 ? -3.164 12.821 21.327 1.00 58.03 113 GLY A O 1
ATOM 935 N N . LEU A 1 114 ? -5.142 12.515 20.294 1.00 64.44 114 LEU A N 1
ATOM 936 C CA . LEU A 1 114 ? -4.778 11.214 19.725 1.00 64.44 114 LEU A CA 1
ATOM 937 C C . LEU A 1 114 ? -3.582 11.380 18.779 1.00 64.44 114 LEU A C 1
ATOM 939 O O . LEU A 1 114 ? -3.610 12.174 17.836 1.00 64.44 114 LEU A O 1
ATOM 943 N N . THR A 1 115 ? -2.516 10.633 19.055 1.00 67.94 115 THR A N 1
ATOM 944 C CA . THR A 1 115 ? -1.319 10.589 18.212 1.00 67.94 115 THR A CA 1
ATOM 945 C C . THR A 1 115 ? -1.289 9.278 17.426 1.00 67.94 115 THR A C 1
ATOM 947 O O . THR A 1 115 ? -1.935 8.313 17.833 1.00 67.94 115 THR A O 1
ATOM 950 N N . PRO A 1 116 ? -0.500 9.175 16.341 1.00 75.00 116 PRO A N 1
ATOM 951 C CA . PRO A 1 116 ? -0.326 7.913 15.612 1.00 75.00 116 PRO A CA 1
ATOM 952 C C . PRO A 1 116 ? 0.263 6.753 16.438 1.00 75.00 116 PRO A C 1
ATOM 954 O O . PRO A 1 116 ? 0.437 5.662 15.903 1.00 75.00 116 PRO A O 1
ATOM 957 N N . GLY A 1 117 ? 0.642 6.989 17.701 1.00 77.31 117 GLY A N 1
ATOM 958 C CA . GLY A 1 117 ? 1.095 5.954 18.631 1.00 77.31 117 GLY A CA 1
ATOM 959 C C . GLY A 1 117 ? -0.033 5.207 19.348 1.00 77.31 117 GLY A C 1
ATOM 960 O O . GLY A 1 117 ? 0.253 4.208 20.007 1.00 77.31 117 GLY A O 1
ATOM 961 N N . GLU A 1 118 ? -1.279 5.669 19.217 1.00 80.88 118 GLU A N 1
ATOM 962 C CA . GLU A 1 118 ? -2.440 5.088 19.895 1.00 80.88 118 GLU A CA 1
ATOM 963 C C . GLU A 1 118 ? -3.202 4.097 18.988 1.00 80.88 118 GLU A C 1
ATOM 965 O O . GLU A 1 118 ? -3.264 4.291 17.771 1.00 80.88 118 GLU A O 1
ATOM 970 N N . SER A 1 119 ? -3.801 3.044 19.558 1.00 82.12 119 SER A N 1
ATOM 971 C CA . SER A 1 119 ? -4.543 2.009 18.806 1.00 82.12 119 SER A CA 1
ATOM 972 C C . SER A 1 119 ? -5.828 2.529 18.146 1.00 82.12 119 SER A C 1
ATOM 974 O O . SER A 1 119 ? -6.340 1.922 17.212 1.00 82.12 119 SER A O 1
ATOM 976 N N . GLU A 1 120 ? -6.351 3.675 18.574 1.00 82.31 120 GLU A N 1
ATOM 977 C CA . GLU A 1 120 ? -7.498 4.331 17.946 1.00 82.31 120 GLU A CA 1
ATOM 978 C C . GLU A 1 120 ? -7.154 4.887 16.552 1.00 82.31 120 GLU A C 1
ATOM 980 O O . GLU A 1 120 ? -8.052 5.095 15.735 1.00 82.31 120 GLU A O 1
ATOM 985 N N . PHE A 1 121 ? -5.872 5.120 16.241 1.00 83.62 121 PHE A N 1
ATOM 986 C CA . PHE A 1 121 ? -5.436 5.588 14.926 1.00 83.62 121 PHE A CA 1
ATOM 987 C C . PHE A 1 121 ? -5.333 4.424 13.929 1.00 83.62 121 PHE A C 1
ATOM 989 O O . PHE A 1 121 ? -4.411 3.610 13.976 1.00 83.62 121 PHE A O 1
ATOM 996 N N . ALA A 1 122 ? -6.255 4.375 12.965 1.00 83.62 122 ALA A N 1
ATOM 997 C CA . ALA A 1 122 ? -6.307 3.305 11.969 1.00 83.62 122 ALA A CA 1
ATOM 998 C C . ALA A 1 122 ? -5.416 3.559 10.744 1.00 83.62 122 ALA A C 1
ATOM 1000 O O . ALA A 1 122 ? -5.021 2.619 10.051 1.00 83.62 122 ALA A O 1
ATOM 1001 N N . GLY A 1 123 ? -5.104 4.822 10.451 1.00 84.44 123 GLY A N 1
ATOM 1002 C CA . GLY A 1 123 ? -4.206 5.192 9.362 1.00 84.44 123 GLY A CA 1
ATOM 1003 C C . GLY A 1 123 ? -4.499 6.563 8.765 1.00 84.44 123 GLY A C 1
ATOM 1004 O O . GLY A 1 123 ? -5.470 7.228 9.115 1.00 84.44 123 GLY A O 1
ATOM 1005 N N . SER A 1 124 ? -3.660 6.967 7.813 1.00 84.25 124 SER A N 1
ATOM 1006 C CA . SER A 1 124 ? -3.805 8.227 7.082 1.00 84.25 124 SER A CA 1
ATOM 1007 C C . SER A 1 124 ? -3.957 7.969 5.590 1.00 84.25 124 SER A C 1
ATOM 1009 O O . SER A 1 124 ? -3.274 7.119 5.010 1.00 84.25 124 SER A O 1
ATOM 1011 N N . PHE A 1 125 ? -4.846 8.721 4.952 1.00 82.62 125 PHE A N 1
ATOM 1012 C CA . PHE A 1 125 ? -4.922 8.797 3.506 1.00 82.62 125 PHE A CA 1
ATOM 1013 C C . PHE A 1 125 ? -4.091 9.978 3.019 1.00 82.62 125 PHE A C 1
ATOM 1015 O O . PHE A 1 125 ? -4.346 11.120 3.391 1.00 82.62 125 PHE A O 1
ATOM 1022 N N . VAL A 1 126 ? -3.141 9.722 2.122 1.00 82.38 126 VAL A N 1
ATOM 1023 C CA . VAL A 1 126 ? -2.336 10.768 1.484 1.00 82.38 126 VAL A CA 1
ATOM 1024 C C . VAL A 1 126 ? -2.339 10.537 -0.022 1.00 82.38 126 VAL A C 1
ATOM 1026 O O . VAL A 1 126 ? -2.125 9.424 -0.494 1.00 82.38 126 VAL A O 1
ATOM 1029 N N . THR A 1 127 ? -2.579 11.597 -0.793 1.00 76.75 127 THR A N 1
ATOM 1030 C CA . THR A 1 127 ? -2.456 11.582 -2.257 1.00 76.75 127 THR A CA 1
ATOM 1031 C C . THR A 1 127 ? -1.456 12.643 -2.685 1.00 76.75 127 THR A C 1
ATOM 1033 O O . THR A 1 127 ? -1.584 13.807 -2.308 1.00 76.75 127 THR A O 1
ATOM 1036 N N . LEU A 1 128 ? -0.468 12.253 -3.490 1.00 78.00 128 LEU A N 1
ATOM 1037 C CA . LEU A 1 128 ? 0.487 13.193 -4.070 1.00 78.00 128 LEU A CA 1
ATOM 1038 C C . LEU A 1 128 ? -0.098 13.833 -5.342 1.00 78.00 128 LEU A C 1
ATOM 1040 O O . LEU A 1 128 ? -0.743 13.143 -6.136 1.00 78.00 128 LEU A O 1
ATOM 1044 N N . PRO A 1 129 ? 0.121 15.141 -5.581 1.00 76.12 129 PRO A N 1
ATOM 1045 C CA . PRO A 1 129 ? -0.301 15.771 -6.825 1.00 76.12 129 PRO A CA 1
ATOM 1046 C C . PRO A 1 129 ? 0.392 15.131 -8.037 1.00 76.12 129 PRO A C 1
ATOM 1048 O O . PRO A 1 129 ? 1.615 15.165 -8.161 1.00 76.12 129 PRO A O 1
ATOM 1051 N N . HIS A 1 130 ? -0.393 14.612 -8.982 1.00 70.50 130 HIS A N 1
ATOM 1052 C CA . HIS A 1 130 ? 0.113 14.069 -10.245 1.00 70.50 130 HIS A CA 1
ATOM 1053 C C . HIS A 1 130 ? -0.410 14.891 -11.431 1.00 70.50 130 HIS A C 1
ATOM 1055 O O . HIS A 1 130 ? -1.567 14.781 -11.839 1.00 70.50 130 HIS A O 1
ATOM 1061 N N . LYS A 1 131 ? 0.451 15.739 -12.012 1.00 66.06 131 LYS A N 1
ATOM 1062 C CA . LYS A 1 131 ? 0.098 16.569 -13.174 1.00 66.06 131 LYS A CA 1
ATOM 1063 C C . LYS A 1 131 ? 0.198 15.758 -14.463 1.00 66.06 131 LYS A C 1
ATOM 1065 O O . LYS A 1 131 ? 1.261 15.668 -15.075 1.00 66.06 131 LYS A O 1
ATOM 1070 N N . HIS A 1 132 ? -0.924 15.231 -14.934 1.00 65.81 132 HIS A N 1
ATOM 1071 C CA . HIS A 1 132 ? -0.991 14.643 -16.268 1.00 65.81 132 HIS A CA 1
ATOM 1072 C C . HIS A 1 132 ? -1.331 15.718 -17.309 1.00 65.81 132 HIS A C 1
ATOM 1074 O O . HIS A 1 132 ? -2.447 16.228 -17.354 1.00 65.81 132 HIS A O 1
ATOM 1080 N N . LYS A 1 133 ? -0.378 16.055 -18.190 1.00 49.62 133 LYS A N 1
ATOM 1081 C CA . LYS A 1 133 ? -0.663 16.852 -19.394 1.00 49.62 133 LYS A CA 1
ATOM 1082 C C . LYS A 1 133 ? -1.450 15.989 -20.383 1.00 49.62 133 LYS A C 1
ATOM 1084 O O . LYS A 1 133 ? -0.856 15.338 -21.238 1.00 49.62 133 LYS A O 1
ATOM 1089 N N . ARG A 1 134 ? -2.780 15.983 -20.304 1.00 51.56 134 ARG A N 1
ATOM 1090 C CA . ARG A 1 134 ? -3.599 15.511 -21.425 1.00 51.56 134 ARG A CA 1
ATOM 1091 C C . ARG A 1 134 ? -3.928 16.695 -22.320 1.00 51.56 134 ARG A C 1
ATOM 1093 O O . ARG A 1 134 ? -4.708 17.564 -21.951 1.00 51.56 134 ARG A O 1
ATOM 1100 N N . LYS A 1 135 ? -3.317 16.734 -23.506 1.00 48.03 135 LYS A N 1
ATOM 1101 C CA . LYS A 1 135 ? -3.871 17.527 -24.603 1.00 48.03 135 LYS A CA 1
ATOM 1102 C C . LYS A 1 135 ? -5.257 16.934 -24.915 1.00 48.03 135 LYS A C 1
ATOM 1104 O O . LYS A 1 135 ? -5.359 15.731 -25.136 1.00 48.03 135 LYS A O 1
ATOM 1109 N N . HIS A 1 136 ? -6.282 17.789 -24.925 1.00 45.84 136 HIS A N 1
ATOM 1110 C CA . HIS A 1 136 ? -7.610 17.563 -25.518 1.00 45.84 136 HIS A CA 1
ATOM 1111 C C . HIS A 1 136 ? -8.753 16.863 -24.741 1.00 45.84 136 HIS A C 1
ATOM 1113 O O . HIS A 1 136 ? -9.658 16.340 -25.384 1.00 45.84 136 HIS A O 1
ATOM 1119 N N . GLN A 1 137 ? -8.836 16.911 -23.403 1.00 47.12 137 GLN A N 1
ATOM 1120 C CA . GLN A 1 137 ? -10.101 16.551 -22.724 1.00 47.12 137 GLN A CA 1
ATOM 1121 C C . GLN A 1 137 ? -10.492 17.546 -21.625 1.00 47.12 137 GLN A C 1
ATOM 1123 O O . GLN A 1 137 ? -9.861 17.609 -20.576 1.00 47.12 137 GLN A O 1
ATOM 1128 N N . GLU A 1 138 ? -11.574 18.278 -21.887 1.00 42.94 138 GLU A N 1
ATOM 1129 C CA . GLU A 1 138 ? -12.257 19.294 -21.064 1.00 42.94 138 GLU A CA 1
ATOM 1130 C C . GLU A 1 138 ? -12.966 18.715 -19.820 1.00 42.94 138 GLU A C 1
ATOM 1132 O O . GLU A 1 138 ? -13.946 19.252 -19.325 1.00 42.94 138 GLU A O 1
ATOM 1137 N N . ASN A 1 139 ? -12.500 17.583 -19.296 1.00 48.00 139 ASN A N 1
ATOM 1138 C CA . ASN A 1 139 ? -13.035 17.011 -18.067 1.00 48.00 139 ASN A CA 1
ATOM 1139 C C . ASN A 1 139 ? -11.869 16.482 -17.239 1.00 48.00 139 ASN A C 1
ATOM 1141 O O . ASN A 1 139 ? -11.312 15.419 -17.530 1.00 48.00 139 ASN A O 1
ATOM 1145 N N . GLU A 1 140 ? -11.490 17.241 -16.210 1.00 51.91 140 GLU A N 1
ATOM 1146 C CA . GLU A 1 140 ? -10.627 16.758 -15.136 1.00 51.91 140 GLU A CA 1
ATOM 1147 C C . GLU A 1 140 ? -11.267 15.494 -14.553 1.00 51.91 140 GLU A C 1
ATOM 1149 O O . GLU A 1 140 ? -12.258 15.539 -13.821 1.00 51.91 140 GLU A O 1
ATOM 1154 N N . LYS A 1 141 ? -10.742 14.323 -14.925 1.00 58.12 141 LYS A N 1
ATOM 1155 C CA . LYS A 1 141 ? -11.194 13.065 -14.339 1.00 58.12 141 LYS A CA 1
ATOM 1156 C C . LYS A 1 141 ? -10.806 13.093 -12.865 1.00 58.12 141 LYS A C 1
ATOM 1158 O O . LYS A 1 141 ? -9.634 12.926 -12.539 1.00 58.12 141 LYS A O 1
ATOM 1163 N N . LYS A 1 142 ? -11.793 13.309 -11.991 1.00 62.28 142 LYS A N 1
ATOM 1164 C CA . LYS A 1 142 ? -11.635 13.165 -10.540 1.00 62.28 142 LYS A CA 1
ATOM 1165 C C . LYS A 1 142 ? -11.017 11.795 -10.255 1.00 62.28 142 LYS A C 1
ATOM 1167 O O . LYS A 1 142 ? -11.509 10.781 -10.759 1.00 62.28 142 LYS A O 1
ATOM 1172 N N . LEU A 1 143 ? -9.923 11.786 -9.497 1.00 66.44 143 LEU A N 1
ATOM 1173 C CA . LEU A 1 143 ? -9.232 10.569 -9.090 1.00 66.44 143 LEU A CA 1
ATOM 1174 C C . LEU A 1 143 ? -10.208 9.709 -8.282 1.00 66.44 143 LEU A C 1
ATOM 1176 O O . LEU A 1 143 ? -10.841 10.181 -7.341 1.00 66.44 143 LEU A O 1
ATOM 11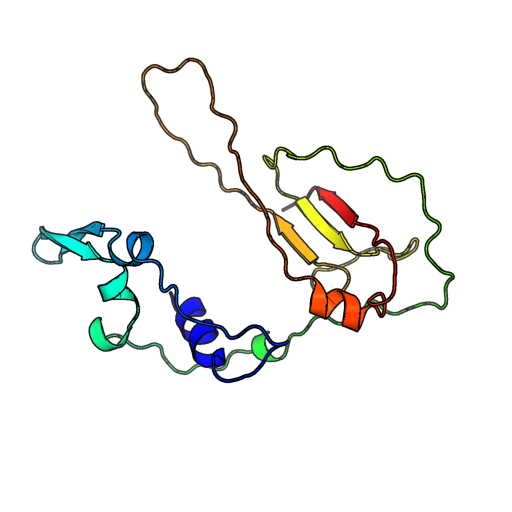80 N N . LYS A 1 144 ? -10.372 8.452 -8.696 1.00 69.62 144 LYS A N 1
ATOM 1181 C CA . LYS A 1 144 ? -11.107 7.448 -7.929 1.00 69.62 144 LYS A CA 1
ATOM 1182 C C . LYS A 1 144 ? -10.077 6.559 -7.260 1.00 69.62 144 LYS A C 1
ATOM 1184 O O . LYS A 1 144 ? -9.372 5.819 -7.941 1.00 69.62 144 LYS A O 1
ATOM 1189 N N . THR A 1 145 ? -9.985 6.667 -5.949 1.00 74.94 145 THR A N 1
ATOM 1190 C CA . THR A 1 145 ? -9.062 5.909 -5.107 1.00 74.94 145 THR A CA 1
ATOM 1191 C C . THR A 1 145 ? -9.859 5.211 -4.012 1.00 74.94 145 THR A C 1
ATOM 1193 O O . THR A 1 145 ? -10.978 5.612 -3.688 1.00 74.94 145 THR A O 1
ATOM 1196 N N . ALA A 1 146 ? -9.305 4.129 -3.477 1.00 77.69 146 ALA A N 1
ATOM 1197 C CA . ALA A 1 146 ? -9.886 3.392 -2.365 1.00 77.69 146 ALA A CA 1
ATOM 1198 C C . ALA A 1 146 ? -8.801 3.164 -1.313 1.00 77.69 146 ALA A C 1
ATOM 1200 O O . ALA A 1 146 ? -7.685 2.777 -1.659 1.00 77.69 146 ALA A O 1
ATOM 1201 N N . LEU A 1 147 ? -9.139 3.395 -0.046 1.00 78.69 147 LEU A N 1
ATOM 1202 C CA . LEU A 1 147 ? -8.293 3.070 1.098 1.00 78.69 147 LEU A CA 1
ATOM 1203 C C . LEU A 1 147 ? -8.785 1.761 1.721 1.00 78.69 147 LEU A C 1
ATOM 1205 O O . LEU A 1 147 ? -9.986 1.579 1.913 1.00 78.69 147 LEU A O 1
ATOM 1209 N N . ARG A 1 148 ? -7.860 0.846 2.017 1.00 81.44 148 ARG A N 1
ATOM 1210 C CA . ARG A 1 148 ? -8.133 -0.411 2.721 1.00 81.44 148 ARG A CA 1
ATOM 1211 C C . ARG A 1 148 ? -7.243 -0.468 3.953 1.00 81.44 148 ARG A C 1
ATOM 1213 O O . ARG A 1 148 ? -6.032 -0.326 3.817 1.00 81.44 148 ARG A O 1
ATOM 1220 N N . LEU A 1 149 ? -7.848 -0.673 5.117 1.00 80.88 149 LEU A N 1
ATOM 1221 C CA . LEU A 1 149 ? -7.162 -0.766 6.404 1.00 80.88 149 LEU A CA 1
ATOM 1222 C C . LEU A 1 149 ? -7.523 -2.097 7.063 1.00 80.88 149 LEU A C 1
ATOM 1224 O O . LEU A 1 149 ? -8.682 -2.508 7.026 1.00 80.88 149 LEU A O 1
ATOM 1228 N N . GLY A 1 150 ? -6.530 -2.771 7.640 1.00 82.25 150 GLY A N 1
ATOM 1229 C CA . GLY A 1 150 ? -6.765 -3.908 8.524 1.00 82.25 150 GLY A CA 1
ATOM 1230 C C . GLY A 1 150 ? -7.047 -3.384 9.925 1.00 82.25 150 GLY A C 1
ATOM 1231 O O . GLY A 1 150 ? -6.164 -2.787 10.525 1.00 82.25 150 GLY A O 1
ATOM 1232 N N . ILE A 1 151 ? -8.270 -3.569 10.417 1.00 82.00 151 ILE A N 1
ATOM 1233 C CA . ILE A 1 151 ? -8.706 -3.039 11.720 1.00 82.00 151 ILE A CA 1
ATOM 1234 C C . ILE A 1 151 ? -8.802 -4.116 12.807 1.00 82.00 151 ILE A C 1
ATOM 1236 O O . ILE A 1 151 ? -9.119 -3.788 13.938 1.00 82.00 151 ILE A O 1
ATOM 1240 N N . THR A 1 152 ? -8.525 -5.385 12.492 1.00 83.06 152 THR A N 1
ATOM 1241 C CA . THR A 1 152 ? -8.673 -6.508 13.437 1.00 83.06 152 THR A CA 1
ATOM 1242 C C . THR A 1 152 ? -7.832 -6.327 14.697 1.00 83.06 152 THR A C 1
ATOM 1244 O O . THR A 1 152 ? -8.372 -6.423 15.788 1.00 83.06 152 THR A O 1
ATOM 1247 N N . ASP A 1 153 ? -6.553 -5.965 14.551 1.00 80.31 153 ASP A N 1
ATOM 1248 C CA . ASP A 1 153 ? -5.664 -5.699 15.693 1.00 80.31 153 ASP A CA 1
ATOM 1249 C C . ASP A 1 153 ? -6.154 -4.525 16.551 1.00 80.31 153 ASP A C 1
ATOM 1251 O O . ASP A 1 153 ? -5.994 -4.526 17.769 1.00 80.31 153 ASP A O 1
ATOM 1255 N N . LEU A 1 154 ? -6.767 -3.523 15.913 1.00 81.69 154 LEU A N 1
ATOM 1256 C CA . LEU A 1 154 ? -7.276 -2.337 16.600 1.00 81.69 154 LEU A CA 1
ATOM 1257 C C . LEU A 1 154 ? -8.521 -2.675 17.425 1.00 81.69 154 LEU A C 1
ATOM 1259 O O . LEU A 1 154 ? -8.675 -2.178 18.535 1.00 81.69 154 LEU A O 1
ATOM 1263 N N . LEU A 1 155 ? -9.401 -3.533 16.898 1.00 81.69 155 LEU A N 1
ATOM 1264 C CA . LEU A 1 155 ? -10.596 -3.983 17.614 1.00 81.69 155 LEU A CA 1
ATOM 1265 C C . LEU A 1 155 ? -10.235 -4.857 18.821 1.00 81.69 155 LEU A C 1
ATOM 1267 O O . LEU A 1 155 ? -10.862 -4.695 19.867 1.00 81.69 155 LEU A O 1
ATOM 1271 N N . GLU A 1 156 ? -9.210 -5.709 18.702 1.00 84.44 156 GLU A N 1
ATOM 1272 C CA . GLU A 1 156 ? -8.663 -6.488 19.823 1.00 84.44 156 GLU A CA 1
ATOM 1273 C C . GLU A 1 156 ? -8.104 -5.555 20.913 1.00 84.44 156 GLU A C 1
ATOM 1275 O O . GLU A 1 156 ? -8.475 -5.663 22.083 1.00 84.44 156 GLU A O 1
ATOM 1280 N N . ASP A 1 157 ? -7.270 -4.580 20.526 1.00 82.31 157 ASP A N 1
ATOM 1281 C CA . ASP A 1 157 ? -6.601 -3.664 21.461 1.00 82.31 157 ASP A CA 1
ATOM 1282 C C . ASP A 1 157 ? -7.588 -2.737 22.198 1.00 82.31 157 ASP A C 1
ATOM 1284 O O . ASP A 1 157 ? -7.406 -2.441 23.384 1.00 82.31 157 ASP A O 1
ATOM 1288 N N . ILE A 1 158 ? -8.648 -2.284 21.517 1.00 79.75 158 ILE A N 1
ATOM 1289 C CA . ILE A 1 158 ? -9.690 -1.417 22.094 1.00 79.75 158 ILE A CA 1
ATOM 1290 C C . ILE A 1 158 ? -10.794 -2.259 22.769 1.00 79.75 158 ILE A C 1
ATOM 1292 O O . ILE A 1 158 ? -11.581 -1.734 23.558 1.00 79.75 158 ILE A O 1
ATOM 1296 N N . GLY A 1 159 ? -10.833 -3.575 22.547 1.00 78.94 159 GLY A N 1
ATOM 1297 C CA . GLY A 1 159 ? -11.823 -4.485 23.125 1.00 78.94 159 GLY A CA 1
ATOM 1298 C C . GLY A 1 159 ? -13.239 -4.268 22.589 1.00 78.94 159 GLY A C 1
ATOM 1299 O O . GLY A 1 159 ? -14.187 -4.305 23.370 1.00 78.94 159 GLY A O 1
ATOM 1300 N N . THR A 1 160 ? -13.371 -4.002 21.288 1.00 79.44 160 THR A N 1
ATOM 1301 C CA . THR A 1 160 ? -14.655 -3.783 20.587 1.00 79.44 160 THR A CA 1
ATOM 1302 C C . THR A 1 160 ? -14.901 -4.832 19.502 1.00 79.44 160 THR A C 1
ATOM 1304 O O . THR A 1 160 ? -15.511 -4.544 18.475 1.00 79.44 160 THR A O 1
ATOM 1307 N N . GLU A 1 161 ? -14.365 -6.040 19.677 1.00 79.75 161 GLU A N 1
ATOM 1308 C CA . GLU A 1 161 ? -14.536 -7.146 18.724 1.00 79.75 161 GLU A CA 1
ATOM 1309 C C . GLU A 1 161 ? -15.987 -7.647 18.647 1.00 79.75 161 GLU A C 1
ATOM 1311 O O . GLU A 1 161 ? -16.437 -8.045 17.574 1.00 79.75 161 GLU A O 1
ATOM 1316 N N . ASP A 1 162 ? -16.715 -7.590 19.767 1.00 83.69 162 ASP A N 1
ATOM 1317 C CA . ASP A 1 162 ? -18.101 -8.062 19.890 1.00 83.69 162 ASP A CA 1
ATOM 1318 C C . ASP A 1 162 ? -19.152 -6.964 19.613 1.00 83.69 162 ASP A C 1
ATOM 1320 O O . ASP A 1 162 ? -20.356 -7.221 19.691 1.00 83.69 162 ASP A O 1
ATOM 1324 N N . ASP A 1 163 ? -18.725 -5.736 19.299 1.00 82.62 163 ASP A N 1
ATOM 1325 C CA . ASP A 1 163 ? -19.633 -4.608 19.079 1.00 82.62 163 ASP A CA 1
ATOM 1326 C C . ASP A 1 163 ? -20.303 -4.691 17.692 1.00 82.62 163 ASP A C 1
ATOM 1328 O O . ASP A 1 163 ? -19.645 -4.853 16.664 1.00 82.62 163 ASP A O 1
ATOM 1332 N N . GLU A 1 164 ? -21.629 -4.503 17.631 1.00 82.44 164 GLU A N 1
ATOM 1333 C CA . GLU A 1 164 ? -22.395 -4.545 16.368 1.00 82.44 164 GLU A CA 1
ATOM 1334 C C . GLU A 1 164 ? -22.035 -3.406 15.394 1.00 82.44 164 GLU A C 1
ATOM 1336 O O . GLU A 1 164 ? -22.284 -3.497 14.189 1.00 82.44 164 GLU A O 1
ATOM 1341 N N . SER A 1 165 ? -21.467 -2.312 15.902 1.00 77.62 165 SER A N 1
ATOM 1342 C CA . SER A 1 165 ? -21.096 -1.140 15.112 1.00 77.62 165 SER A CA 1
ATOM 1343 C C . SER A 1 165 ? -19.900 -0.424 15.724 1.00 77.62 165 SER A C 1
ATOM 1345 O O . SER A 1 165 ? -19.803 -0.324 16.943 1.00 77.62 165 SER A O 1
ATOM 1347 N N . VAL A 1 166 ? -19.046 0.150 14.877 1.00 82.94 166 VAL A N 1
ATOM 1348 C CA . VAL A 1 166 ? -17.889 0.947 15.302 1.00 82.94 166 VAL A CA 1
ATOM 1349 C C . VAL A 1 166 ? -18.028 2.391 14.834 1.00 82.94 166 VAL A C 1
ATOM 1351 O O . VAL A 1 166 ? -18.485 2.657 13.719 1.00 82.94 166 VAL A O 1
ATOM 1354 N N . LEU A 1 167 ? -17.618 3.340 15.676 1.00 83.12 167 LEU A N 1
ATOM 1355 C CA . LEU A 1 167 ? -17.571 4.752 15.306 1.00 83.12 167 LEU A CA 1
ATOM 1356 C C . LEU A 1 167 ? -16.302 5.024 14.495 1.00 83.12 167 LEU A C 1
ATOM 1358 O O . LEU A 1 167 ? -15.200 4.746 14.958 1.00 83.12 167 LEU A O 1
ATOM 1362 N N . VAL A 1 168 ? -16.447 5.608 13.308 1.00 82.88 168 VAL A N 1
ATOM 1363 C CA . VAL A 1 168 ? -15.308 6.035 12.487 1.00 82.88 168 VAL A CA 1
ATOM 1364 C C . VAL A 1 168 ? -15.313 7.550 12.385 1.00 82.88 168 VAL A C 1
ATOM 1366 O O . VAL A 1 168 ? -16.303 8.144 11.953 1.00 82.88 168 VAL A O 1
ATOM 1369 N N . ARG A 1 169 ? -14.191 8.178 12.738 1.00 82.69 169 ARG A N 1
ATOM 1370 C CA . ARG A 1 169 ? -13.985 9.617 12.577 1.00 82.69 169 ARG A CA 1
ATOM 1371 C C . ARG A 1 169 ? -12.882 9.886 11.563 1.00 82.69 169 ARG A C 1
ATOM 1373 O O . ARG A 1 169 ? -11.805 9.302 11.621 1.00 82.69 169 ARG A O 1
ATOM 1380 N N . THR A 1 170 ? -13.146 10.819 10.654 1.00 81.88 170 THR A N 1
ATOM 1381 C CA . THR A 1 170 ? -12.153 11.360 9.721 1.00 81.88 170 THR A CA 1
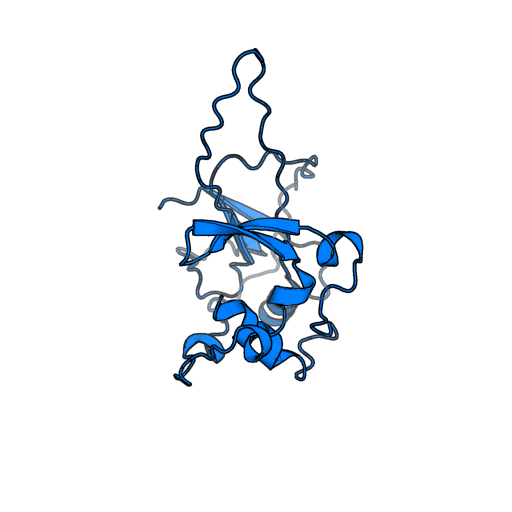ATOM 1382 C C . THR A 1 170 ? -11.767 12.767 10.159 1.00 81.88 170 THR A C 1
ATOM 1384 O O . THR A 1 170 ? -12.646 13.627 10.273 1.00 81.88 170 THR A O 1
ATOM 1387 N N . THR A 1 171 ? -10.484 13.048 10.352 1.00 79.81 171 THR A N 1
ATOM 1388 C CA . THR A 1 171 ? -9.998 14.418 10.574 1.00 79.81 171 THR A CA 1
ATOM 1389 C C . THR A 1 171 ? -9.156 14.861 9.391 1.00 79.81 171 THR A C 1
ATOM 1391 O O . THR A 1 171 ? -8.458 14.070 8.765 1.00 79.81 171 THR A O 1
ATOM 1394 N N . ARG A 1 172 ? -9.234 16.141 9.021 1.00 76.69 172 ARG A N 1
ATOM 1395 C CA . ARG A 1 172 ? -8.350 16.673 7.982 1.00 76.69 172 ARG A CA 1
ATOM 1396 C C . ARG A 1 172 ? -6.922 16.645 8.515 1.00 76.69 172 ARG A C 1
ATOM 1398 O O . ARG A 1 172 ? -6.658 17.252 9.549 1.00 76.69 172 ARG A O 1
ATOM 1405 N N . ALA A 1 173 ? -6.026 15.996 7.786 1.00 67.12 173 ALA A N 1
ATOM 1406 C CA . ALA A 1 173 ? -4.640 15.926 8.199 1.00 67.12 173 ALA A CA 1
ATOM 1407 C C . ALA A 1 173 ? -3.950 17.260 7.864 1.00 67.12 173 ALA A C 1
ATOM 1409 O O . ALA A 1 173 ? -4.049 17.755 6.733 1.00 67.12 173 ALA A O 1
ATOM 1410 N N . PHE A 1 174 ? -3.303 17.868 8.858 1.00 56.59 174 PHE A N 1
ATOM 1411 C CA . PHE A 1 174 ? -2.512 19.088 8.702 1.00 56.59 174 PHE A CA 1
ATOM 1412 C C . PHE A 1 174 ? -1.034 18.702 8.767 1.00 56.59 174 PHE A C 1
ATOM 1414 O O . PHE A 1 174 ? -0.485 18.532 9.852 1.00 56.59 174 PHE A O 1
ATOM 1421 N N . TRP A 1 175 ? -0.416 18.545 7.598 1.00 56.16 175 TRP A N 1
ATOM 1422 C CA . TRP A 1 175 ? 1.031 18.398 7.437 1.00 56.16 175 TRP A CA 1
ATOM 1423 C C . TRP A 1 175 ? 1.581 19.616 6.700 1.00 56.16 175 TRP A C 1
ATOM 1425 O O . TRP A 1 175 ? 0.867 20.114 5.793 1.00 56.16 175 TRP A O 1
#

Secondary structure (DSSP, 8-state):
-HHHHHHHHGGGS-BTTB-------HHHHT-EEEEE-TTS-EEEEEHHHHS-TTTTT--------GGGG---B-------PPP---------SPP---S-EEEEES--TT-TT--TTBTTEEEEE---------TT-SS------------HHHHHHHT-TT-S---EEEEE---

InterPro domains:
  IPR008922 Di-copper centre-containing domain superfamily [G3DSA:1.10.1280.10] (2-72)
  IPR008922 Di-copper centre-containing domain superfamily [SSF48056] (2-68)
  IPR022739 Polyphenol oxidase, central domain [PF12142] (22-72)
  IPR022740 Polyphenol oxidase, C-terminal [PF12143] (98-168)
  IPR050316 Tyrosinase and Hemocyanin [PTHR11474] (2-164)

pLDDT: mean 73.0, std 16.68, range [32.84, 96.62]

Sequence (175 aa):
MRTWEIYTQQRGKNILGYRHRDFDDEDFLNSSFLFYDENADLVRVTVKDCLGTERLRYTYQEVEIPWLKSRPMPAKRAAAAPPKASTVEEPRFPVVLNLPFDLFVNELEGTEGLTPGESEFAGSFVTLPHKHKRKHQENEKKLKTALRLGITDLLEDIGTEDDESVLVRTTRAFW